Protein AF-A0A847Y5Y5-F1 (afdb_monomer_lite)

pLDDT: mean 92.74, std 8.26, range [40.81, 98.44]

S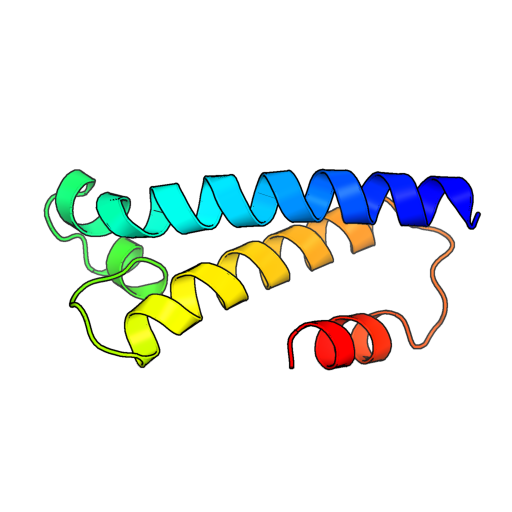equence (84 aa):
MKLRILKLELIGIIFITILGSLLHFTFEWSNKNLLVGTFSAVNESTWEHLKLAVIPAIIWMLIEMKLLKDRPENFFFAKTKGIY

Structure (mmCIF, N/CA/C/O backbone):
data_AF-A0A847Y5Y5-F1
#
_entry.id   AF-A0A847Y5Y5-F1
#
loop_
_atom_site.group_PDB
_atom_site.id
_atom_site.type_symbol
_atom_site.label_atom_id
_atom_site.label_alt_id
_atom_site.label_comp_id
_atom_site.label_asym_id
_atom_site.label_entity_id
_atom_site.label_seq_id
_atom_site.pdbx_PDB_ins_code
_atom_site.Cartn_x
_atom_site.Cartn_y
_atom_site.Cartn_z
_atom_site.occupancy
_atom_site.B_iso_or_equiv
_atom_site.auth_seq_id
_atom_site.auth_comp_id
_atom_site.auth_asym_id
_atom_site.auth_atom_id
_atom_site.pdbx_PDB_model_num
ATOM 1 N N . MET A 1 1 ? 16.935 -4.507 -18.191 1.00 73.25 1 MET A N 1
ATOM 2 C CA . MET A 1 1 ? 15.577 -4.899 -17.745 1.00 73.25 1 MET A CA 1
ATOM 3 C C . MET A 1 1 ? 15.574 -5.606 -16.384 1.00 73.25 1 MET A C 1
ATOM 5 O O . MET A 1 1 ? 15.047 -5.031 -15.444 1.00 73.25 1 MET A O 1
ATOM 9 N N . LYS A 1 2 ? 16.225 -6.772 -16.215 1.00 80.50 2 LYS A N 1
ATOM 10 C CA . LYS A 1 2 ? 16.198 -7.556 -14.954 1.00 80.50 2 LYS A CA 1
ATOM 11 C C . LYS A 1 2 ? 16.621 -6.779 -13.693 1.00 80.50 2 LYS A C 1
ATOM 13 O O . LYS A 1 2 ? 15.880 -6.752 -12.724 1.00 80.50 2 LYS A O 1
ATOM 18 N N . LEU A 1 3 ? 17.760 -6.077 -13.732 1.00 87.88 3 LEU A N 1
ATOM 19 C CA . LEU A 1 3 ? 18.244 -5.266 -12.599 1.00 87.88 3 LEU A CA 1
ATOM 20 C C . LEU A 1 3 ? 17.295 -4.118 -12.220 1.00 87.88 3 LEU A C 1
ATOM 22 O O . LEU A 1 3 ? 17.229 -3.730 -11.060 1.00 87.88 3 LEU A O 1
ATOM 26 N N . ARG A 1 4 ? 16.562 -3.567 -13.194 1.00 89.25 4 ARG A N 1
ATOM 27 C CA . ARG A 1 4 ? 15.576 -2.502 -12.962 1.00 89.25 4 ARG A CA 1
ATOM 28 C C . ARG A 1 4 ? 14.341 -3.056 -12.257 1.00 89.25 4 ARG A C 1
ATOM 30 O O . ARG A 1 4 ? 13.884 -2.434 -11.312 1.00 89.25 4 ARG A O 1
ATOM 37 N N . ILE A 1 5 ? 13.861 -4.225 -12.684 1.00 88.94 5 ILE A N 1
ATOM 38 C CA . ILE A 1 5 ? 12.753 -4.929 -12.027 1.00 88.94 5 ILE A CA 1
ATOM 39 C C . ILE A 1 5 ? 13.151 -5.288 -10.594 1.00 88.94 5 ILE A C 1
ATOM 41 O O . ILE A 1 5 ? 12.455 -4.895 -9.674 1.00 88.94 5 ILE A O 1
ATOM 45 N N . LEU A 1 6 ? 14.323 -5.900 -10.382 1.00 92.00 6 LEU A N 1
ATOM 46 C CA . LEU A 1 6 ? 14.794 -6.244 -9.034 1.00 92.00 6 LEU A CA 1
ATOM 47 C C . LEU A 1 6 ? 14.862 -5.022 -8.103 1.00 92.00 6 LEU A C 1
ATOM 49 O O . LEU A 1 6 ? 14.422 -5.095 -6.962 1.00 92.00 6 LEU A O 1
ATOM 53 N N . LYS A 1 7 ? 15.381 -3.887 -8.590 1.00 94.69 7 LYS A N 1
ATOM 54 C CA . LYS A 1 7 ? 15.390 -2.636 -7.816 1.00 94.69 7 LYS A CA 1
ATOM 55 C C . LYS A 1 7 ? 13.975 -2.179 -7.446 1.00 94.69 7 LYS A C 1
ATOM 57 O O . LYS A 1 7 ? 13.777 -1.750 -6.317 1.00 94.69 7 LYS A O 1
ATOM 62 N N . LEU A 1 8 ? 13.012 -2.271 -8.365 1.00 93.81 8 LEU A N 1
ATOM 63 C CA . LEU A 1 8 ? 11.616 -1.920 -8.090 1.00 93.81 8 LEU A CA 1
ATOM 64 C C . LEU A 1 8 ? 10.974 -2.868 -7.073 1.00 93.81 8 LEU A C 1
ATOM 66 O O . LEU A 1 8 ? 10.317 -2.379 -6.164 1.00 93.81 8 LEU A O 1
ATOM 70 N N . GLU A 1 9 ? 11.220 -4.177 -7.150 1.00 93.44 9 GLU A N 1
ATOM 71 C CA . GLU A 1 9 ? 10.706 -5.125 -6.150 1.00 93.44 9 GLU A CA 1
ATOM 72 C C . GLU A 1 9 ? 11.276 -4.834 -4.755 1.00 93.44 9 GLU A C 1
ATOM 74 O O . GLU A 1 9 ? 10.532 -4.790 -3.781 1.00 93.44 9 GLU A O 1
ATOM 79 N N . LEU A 1 10 ? 12.584 -4.563 -4.643 1.00 96.06 10 LEU A N 1
ATOM 80 C CA . LEU A 1 10 ? 13.216 -4.240 -3.356 1.00 96.06 10 LEU A CA 1
ATOM 81 C C . LEU A 1 10 ? 12.665 -2.946 -2.746 1.00 96.06 10 LEU A C 1
ATOM 83 O O . LEU A 1 10 ? 12.396 -2.894 -1.546 1.00 96.06 10 LEU A O 1
ATOM 87 N N . ILE A 1 11 ? 12.465 -1.909 -3.566 1.00 97.00 11 ILE A N 1
ATOM 88 C CA . ILE A 1 11 ? 11.817 -0.671 -3.112 1.00 97.00 11 ILE A CA 1
ATOM 89 C C . ILE A 1 11 ? 10.361 -0.959 -2.724 1.00 97.00 11 ILE A C 1
ATOM 91 O O . ILE A 1 11 ? 9.890 -0.441 -1.715 1.00 97.00 11 ILE A O 1
ATOM 95 N N . GLY A 1 12 ? 9.676 -1.823 -3.474 1.00 95.88 12 GLY A N 1
ATOM 96 C CA . GLY A 1 12 ? 8.314 -2.262 -3.196 1.00 95.88 12 GLY A CA 1
ATOM 97 C C . GLY A 1 12 ? 8.164 -2.958 -1.855 1.00 95.88 12 GLY A C 1
ATOM 98 O O . GLY A 1 12 ? 7.260 -2.610 -1.105 1.00 95.88 12 GLY A O 1
ATOM 99 N N . ILE A 1 13 ? 9.077 -3.865 -1.503 1.00 95.56 13 ILE A N 1
ATOM 100 C CA . ILE A 1 13 ? 9.093 -4.532 -0.192 1.00 95.56 13 ILE A CA 1
ATOM 101 C C . ILE A 1 13 ? 9.148 -3.493 0.933 1.00 95.56 13 ILE A C 1
ATOM 103 O O . ILE A 1 13 ? 8.350 -3.547 1.871 1.00 95.56 13 ILE A O 1
ATOM 107 N N . ILE A 1 14 ? 10.055 -2.518 0.823 1.00 98.00 14 ILE A N 1
ATOM 108 C CA . ILE A 1 14 ? 10.200 -1.451 1.821 1.00 98.00 14 ILE A CA 1
ATOM 109 C C . ILE A 1 14 ? 8.929 -0.591 1.869 1.00 98.00 14 ILE A C 1
ATOM 111 O O . ILE A 1 14 ? 8.397 -0.336 2.948 1.00 98.00 14 ILE A O 1
ATOM 115 N N . PHE A 1 15 ? 8.412 -0.186 0.708 1.00 97.75 15 PHE A N 1
ATOM 116 C CA . PHE A 1 15 ? 7.202 0.627 0.589 1.00 97.75 15 PHE A CA 1
ATOM 117 C C . PHE A 1 15 ? 5.977 -0.058 1.206 1.00 97.75 15 PHE A C 1
ATOM 119 O O . PHE A 1 15 ? 5.288 0.549 2.022 1.00 97.75 15 PHE A O 1
ATOM 126 N N . ILE A 1 16 ? 5.726 -1.320 0.848 1.00 96.88 16 ILE A N 1
ATOM 127 C CA . ILE A 1 16 ? 4.594 -2.119 1.332 1.00 96.88 16 ILE A CA 1
ATOM 128 C C . ILE A 1 16 ? 4.689 -2.300 2.844 1.00 96.88 16 ILE A C 1
ATOM 130 O O . ILE A 1 16 ? 3.699 -2.089 3.538 1.00 96.88 16 ILE A O 1
ATOM 134 N N . THR A 1 17 ? 5.878 -2.619 3.362 1.00 97.31 17 THR A N 1
ATOM 135 C CA . THR A 1 17 ? 6.096 -2.814 4.803 1.00 97.31 17 THR A CA 1
ATOM 136 C C . THR A 1 17 ? 5.809 -1.535 5.586 1.00 97.31 17 THR A C 1
ATOM 138 O O . THR A 1 17 ? 5.070 -1.562 6.572 1.00 97.31 17 THR A O 1
ATOM 141 N N . ILE A 1 18 ? 6.354 -0.400 5.141 1.00 98.44 18 ILE A N 1
ATOM 142 C CA . ILE A 1 18 ? 6.134 0.892 5.800 1.00 98.44 18 ILE A CA 1
ATOM 143 C C . ILE A 1 18 ? 4.660 1.289 5.711 1.00 98.44 18 ILE A C 1
ATOM 145 O O . ILE A 1 18 ? 4.049 1.608 6.731 1.00 98.44 18 ILE A O 1
ATOM 149 N N . LEU A 1 19 ? 4.070 1.258 4.513 1.00 98.31 19 LEU A N 1
ATOM 150 C CA . LEU A 1 19 ? 2.695 1.704 4.318 1.00 98.31 19 LEU A CA 1
ATOM 151 C C . LEU A 1 19 ? 1.702 0.797 5.051 1.00 98.31 19 LEU A C 1
ATOM 153 O O . LEU A 1 19 ? 0.816 1.314 5.719 1.00 98.31 19 LEU A O 1
ATOM 157 N N . GLY A 1 20 ? 1.875 -0.524 5.000 1.00 97.94 20 GLY A N 1
ATOM 158 C CA . GLY A 1 20 ? 1.051 -1.473 5.751 1.00 97.94 20 GLY A CA 1
ATOM 159 C C . GLY A 1 20 ? 1.129 -1.246 7.261 1.00 97.94 20 GLY A C 1
ATOM 160 O O . GLY A 1 20 ? 0.097 -1.210 7.930 1.00 97.94 20 GLY A O 1
ATOM 161 N N . SER A 1 21 ? 2.331 -0.979 7.784 1.00 97.94 21 SER A N 1
ATOM 162 C CA . SER A 1 21 ? 2.522 -0.637 9.201 1.00 97.94 21 SER A CA 1
ATOM 163 C C . SER A 1 21 ? 1.800 0.658 9.579 1.00 97.94 21 SER A C 1
ATOM 165 O O . SER A 1 21 ? 1.169 0.725 10.627 1.00 97.94 21 SER A O 1
ATOM 167 N N . LEU A 1 22 ? 1.836 1.684 8.722 1.00 98.38 22 LEU A N 1
ATOM 168 C CA . LEU A 1 22 ? 1.078 2.922 8.941 1.00 98.38 22 LEU A CA 1
ATOM 169 C C . LEU A 1 22 ? -0.434 2.673 8.882 1.00 98.38 22 LEU A C 1
ATOM 171 O O . LEU A 1 22 ? -1.178 3.173 9.729 1.00 98.38 22 LEU A O 1
ATOM 175 N N . LEU A 1 23 ? -0.897 1.875 7.916 1.00 98.31 23 LEU A N 1
ATOM 176 C CA . LEU A 1 23 ? -2.314 1.554 7.756 1.00 98.31 23 LEU A CA 1
ATOM 177 C C . LEU A 1 23 ? -2.908 0.864 8.991 1.00 98.31 23 LEU A C 1
ATOM 179 O O . LEU A 1 23 ? -4.088 1.063 9.273 1.00 98.31 23 LEU A O 1
ATOM 183 N N . HIS A 1 24 ? -2.091 0.164 9.779 1.00 97.88 24 HIS A N 1
ATOM 184 C CA . HIS A 1 24 ? -2.501 -0.405 11.062 1.00 97.88 24 HIS A CA 1
ATOM 185 C C . HIS A 1 24 ? -3.012 0.658 12.054 1.00 97.88 24 HIS A C 1
ATOM 187 O O . HIS A 1 24 ? -3.941 0.406 12.813 1.00 97.88 24 HIS A O 1
ATOM 193 N N . PHE A 1 25 ? -2.431 1.862 12.053 1.00 97.94 25 PHE A N 1
ATOM 194 C CA . PHE A 1 25 ? -2.740 2.913 13.037 1.00 97.94 25 PHE A CA 1
ATOM 195 C C . PHE A 1 25 ? -3.655 4.015 12.498 1.00 97.94 25 PHE A C 1
ATOM 197 O O . PHE A 1 25 ? -4.351 4.692 13.255 1.00 97.94 25 PHE A O 1
ATOM 204 N N . THR A 1 26 ? -3.660 4.208 11.179 1.00 98.19 26 THR A N 1
ATOM 205 C CA . THR A 1 26 ? -4.363 5.327 10.529 1.00 98.19 26 THR A CA 1
ATOM 206 C C . THR A 1 26 ? -5.863 5.398 10.818 1.00 98.19 26 THR A C 1
ATOM 208 O O . THR A 1 26 ? -6.401 6.503 10.824 1.00 98.19 26 THR A O 1
ATOM 211 N N . PHE A 1 27 ? -6.547 4.281 11.096 1.00 98.25 27 PHE A N 1
ATOM 212 C CA . PHE A 1 27 ? -7.968 4.327 11.455 1.00 98.25 27 PHE A CA 1
ATOM 213 C C . PHE A 1 27 ? -8.194 5.113 12.752 1.00 98.25 27 PHE A C 1
ATOM 215 O O . PHE A 1 27 ? -8.973 6.068 12.762 1.00 98.25 27 PHE A O 1
ATOM 222 N N . GLU A 1 28 ? -7.442 4.799 13.806 1.00 97.75 28 GLU A N 1
ATOM 223 C CA . GLU A 1 28 ? -7.502 5.531 15.074 1.00 97.75 28 GLU A CA 1
ATOM 224 C C . GLU A 1 28 ? -6.970 6.962 14.923 1.00 97.75 28 GLU A C 1
ATOM 226 O O . GLU A 1 28 ? -7.613 7.905 15.382 1.00 97.75 28 GLU A O 1
ATOM 231 N N . TRP A 1 29 ? -5.869 7.165 14.186 1.00 98.31 29 TRP A N 1
ATOM 232 C CA . TRP A 1 29 ? -5.344 8.516 13.915 1.00 98.31 29 TRP A CA 1
ATOM 233 C C . TRP A 1 29 ? -6.336 9.409 13.162 1.00 98.31 29 TRP A C 1
ATOM 235 O O . TRP A 1 29 ? -6.287 10.631 13.280 1.00 98.31 29 TRP A O 1
ATOM 245 N N . SER A 1 30 ? -7.248 8.807 12.398 1.00 97.81 30 SER A N 1
ATOM 246 C CA . SER A 1 30 ? -8.297 9.514 11.662 1.00 97.81 30 SER A CA 1
ATOM 247 C C . SER A 1 30 ? -9.570 9.775 12.476 1.00 97.81 30 SER A C 1
ATOM 249 O O . SER A 1 30 ? -10.576 10.183 11.895 1.00 97.81 30 SER A O 1
ATOM 251 N N . ASN A 1 31 ? -9.560 9.531 13.793 1.00 97.81 31 ASN A N 1
ATOM 252 C CA . ASN A 1 31 ? -10.754 9.537 14.645 1.00 97.81 31 ASN A CA 1
ATOM 253 C C . ASN A 1 31 ? -11.847 8.587 14.125 1.00 97.81 31 ASN A C 1
ATOM 255 O O . ASN A 1 31 ? -13.025 8.945 14.083 1.00 97.81 31 ASN A O 1
ATOM 259 N N . LYS A 1 32 ? -11.452 7.374 13.713 1.00 96.88 32 LYS A N 1
ATOM 260 C CA . LYS A 1 32 ? -12.358 6.317 13.231 1.00 96.88 32 LYS A CA 1
ATOM 261 C C . LYS A 1 32 ? -13.159 6.722 11.990 1.00 96.88 32 LYS A C 1
ATOM 263 O O . LYS A 1 32 ? -14.338 6.392 11.851 1.00 96.88 32 LYS A O 1
ATOM 268 N N . ASN A 1 33 ? -12.522 7.442 11.067 1.00 98.00 33 ASN A N 1
ATOM 269 C CA . ASN A 1 33 ? -13.150 7.843 9.815 1.00 98.00 33 ASN A CA 1
ATOM 270 C C . ASN A 1 33 ? -13.504 6.612 8.962 1.00 98.00 33 ASN A C 1
ATOM 272 O O . ASN A 1 33 ? -12.643 5.783 8.657 1.00 98.00 33 ASN A O 1
ATOM 276 N N . LEU A 1 34 ? -14.764 6.528 8.525 1.00 96.75 34 LEU A N 1
ATOM 277 C CA . LEU A 1 34 ? -15.276 5.396 7.750 1.00 96.75 34 LEU A CA 1
ATOM 278 C C . LEU A 1 34 ? -14.497 5.164 6.448 1.00 96.75 34 LEU A C 1
ATOM 280 O O . LEU A 1 34 ? -14.226 4.019 6.098 1.00 96.75 34 LEU A O 1
ATOM 284 N N . LEU A 1 35 ? -14.101 6.235 5.751 1.00 97.50 35 LEU A N 1
ATOM 285 C CA . LEU A 1 35 ? -13.327 6.132 4.512 1.00 97.50 35 LEU A CA 1
ATOM 286 C C . LEU A 1 35 ? -11.945 5.536 4.773 1.00 97.50 35 LEU A C 1
ATOM 288 O O . LEU A 1 35 ? -11.501 4.688 4.007 1.00 97.50 35 LEU A O 1
ATOM 292 N N . VAL A 1 36 ? -11.292 5.922 5.870 1.00 97.50 36 VAL A N 1
ATOM 293 C CA . VAL A 1 36 ? -9.981 5.375 6.251 1.00 97.50 36 VAL A CA 1
ATOM 294 C C . VAL A 1 36 ? -10.109 3.903 6.648 1.00 97.50 36 VAL A C 1
ATOM 296 O O . VAL A 1 36 ? -9.315 3.072 6.217 1.00 97.50 36 VAL A O 1
ATOM 299 N N . GLY A 1 37 ? -11.181 3.538 7.357 1.00 97.06 37 GLY A N 1
ATOM 300 C CA . GLY A 1 37 ? -11.469 2.146 7.720 1.00 97.06 37 GLY A CA 1
ATOM 301 C C . GLY A 1 37 ? -11.645 1.192 6.528 1.00 97.06 37 GLY A C 1
ATOM 302 O O . GLY A 1 37 ? -11.467 -0.018 6.679 1.00 97.06 37 GLY A O 1
ATOM 303 N N . THR A 1 38 ? -11.933 1.703 5.322 1.00 96.81 38 THR A N 1
ATOM 304 C CA . THR A 1 38 ? -12.026 0.854 4.118 1.00 96.81 38 THR A CA 1
ATOM 305 C C . THR A 1 38 ? -10.698 0.188 3.754 1.00 96.81 38 THR A C 1
ATOM 307 O O . THR A 1 38 ? -10.709 -0.911 3.202 1.00 96.81 38 THR A O 1
ATOM 310 N N . PHE A 1 39 ? -9.565 0.803 4.104 1.00 96.94 39 PHE A N 1
ATOM 311 C CA . PHE A 1 39 ? -8.228 0.296 3.785 1.00 96.94 39 PHE A CA 1
ATOM 312 C C . PHE A 1 39 ? -7.314 0.098 5.006 1.00 96.94 39 PHE A C 1
ATOM 314 O O . PHE A 1 39 ? -6.316 -0.610 4.900 1.00 96.94 39 PHE A O 1
ATOM 321 N N . SER A 1 40 ? -7.655 0.678 6.154 1.00 98.19 40 SER A N 1
ATOM 322 C CA . SER A 1 40 ? -6.924 0.542 7.421 1.00 98.19 40 SER A CA 1
ATOM 323 C C . SER A 1 40 ? -7.498 -0.562 8.307 1.00 98.19 40 SER A C 1
ATOM 325 O O . SER A 1 40 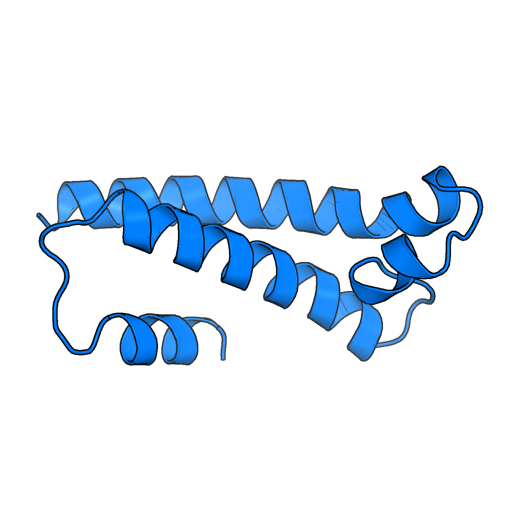? -8.632 -0.992 8.095 1.00 98.19 40 SER A O 1
ATOM 327 N N . ALA A 1 41 ? -6.735 -0.996 9.314 1.00 98.19 41 ALA A N 1
ATOM 328 C CA . ALA A 1 41 ? -7.216 -1.962 10.299 1.00 98.19 41 ALA A CA 1
ATOM 329 C C . ALA A 1 41 ? -8.202 -1.299 11.278 1.00 98.19 41 ALA A C 1
ATOM 331 O O . ALA A 1 41 ? -7.843 -0.350 11.974 1.00 98.19 41 ALA A O 1
ATOM 332 N N . VAL A 1 42 ? -9.446 -1.785 11.327 1.00 98.12 42 VAL A N 1
ATOM 333 C CA . VAL A 1 42 ? -10.482 -1.317 12.275 1.00 98.12 42 VAL A CA 1
ATOM 334 C C . VAL A 1 42 ? -10.655 -2.245 13.481 1.00 98.12 42 VAL A C 1
ATOM 336 O O . VAL A 1 42 ? -11.358 -1.907 14.431 1.00 98.12 42 VAL A O 1
ATOM 339 N N . ASN A 1 43 ? -10.057 -3.437 13.425 1.00 97.00 43 ASN A N 1
ATOM 340 C CA . ASN A 1 43 ? -9.984 -4.432 14.494 1.00 97.00 43 ASN A CA 1
ATOM 341 C C . ASN A 1 43 ? -8.827 -5.417 14.215 1.00 97.00 43 ASN A C 1
ATOM 343 O O . ASN A 1 43 ? -8.164 -5.324 13.188 1.00 97.00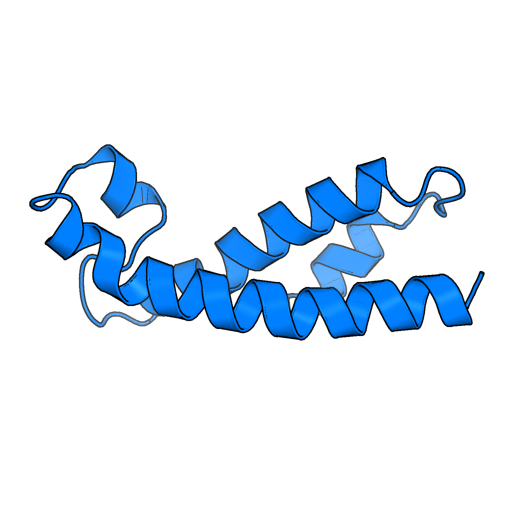 43 ASN A O 1
ATOM 347 N N . GLU A 1 44 ? -8.626 -6.391 15.105 1.00 96.50 44 GLU A N 1
ATOM 348 C CA . GLU A 1 44 ? -7.527 -7.371 15.039 1.00 96.50 44 GLU A CA 1
ATOM 349 C C . GLU A 1 44 ? -7.857 -8.645 14.235 1.00 96.50 44 GLU A C 1
ATOM 351 O O . GLU A 1 44 ? -7.168 -9.660 14.337 1.00 96.50 44 GLU A O 1
ATOM 356 N N . SER A 1 45 ? -8.936 -8.655 13.449 1.00 97.50 45 SER A N 1
ATOM 357 C CA . SER A 1 45 ? -9.272 -9.838 12.652 1.00 97.50 45 SER A CA 1
ATOM 358 C C . SER A 1 45 ? -8.247 -10.086 11.540 1.00 97.50 45 SER A C 1
ATOM 360 O O . SER A 1 45 ? -7.533 -9.190 11.081 1.00 97.50 45 SER A O 1
ATOM 362 N N . THR A 1 46 ? -8.209 -11.324 11.049 1.00 97.38 46 THR A N 1
ATOM 363 C CA . THR A 1 46 ? -7.332 -11.724 9.939 1.00 97.38 46 THR A CA 1
ATOM 364 C C . THR A 1 46 ? -7.604 -10.917 8.668 1.00 97.38 46 THR A C 1
ATOM 366 O O . THR A 1 46 ? -6.676 -10.608 7.925 1.00 97.38 46 THR A O 1
ATOM 369 N N . TRP A 1 47 ? -8.864 -10.542 8.426 1.00 96.31 47 TRP A N 1
ATOM 370 C CA . TRP A 1 47 ? -9.245 -9.712 7.282 1.00 96.31 47 TRP A CA 1
ATOM 371 C C . TRP A 1 47 ? -8.597 -8.326 7.336 1.00 96.31 47 TRP A C 1
ATOM 373 O O . TRP A 1 47 ? -8.066 -7.847 6.335 1.00 96.31 47 TRP A O 1
ATOM 383 N N . GLU A 1 48 ? -8.596 -7.696 8.508 1.00 97.69 48 GLU A N 1
ATOM 384 C CA . GLU A 1 48 ? -8.021 -6.365 8.689 1.00 97.69 48 GLU A CA 1
ATOM 385 C C . GLU A 1 48 ? -6.513 -6.371 8.437 1.00 97.69 48 GLU A C 1
ATOM 387 O O . GLU A 1 48 ? -6.016 -5.539 7.682 1.00 97.69 48 GLU A O 1
ATOM 392 N N . HIS A 1 49 ? -5.810 -7.383 8.944 1.00 95.88 49 HIS A N 1
ATOM 393 C CA . HIS A 1 49 ? -4.386 -7.583 8.675 1.00 95.88 49 HIS A CA 1
ATOM 394 C C . HIS A 1 49 ? -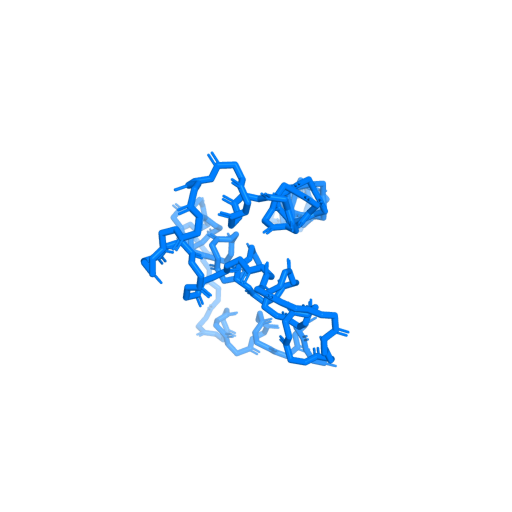4.090 -7.887 7.201 1.00 95.88 49 HIS A C 1
ATOM 396 O O . HIS A 1 49 ? -3.083 -7.422 6.666 1.00 95.88 49 HIS A O 1
ATOM 402 N N . LEU A 1 50 ? -4.977 -8.612 6.511 1.00 95.50 50 LEU A N 1
ATOM 403 C CA . LEU A 1 50 ? -4.836 -8.866 5.077 1.00 95.50 50 LEU A CA 1
ATOM 404 C C . LEU A 1 50 ? -4.908 -7.564 4.264 1.00 95.50 50 LEU A C 1
ATOM 406 O O . LEU A 1 50 ? -4.111 -7.387 3.338 1.00 95.50 50 LEU A O 1
ATOM 410 N N . LYS A 1 51 ? -5.797 -6.624 4.625 1.00 96.31 51 LYS A N 1
ATOM 411 C CA . LYS A 1 51 ? -5.856 -5.300 3.973 1.00 96.31 51 LYS A CA 1
ATOM 412 C C . LYS A 1 51 ? -4.512 -4.572 4.051 1.00 96.31 51 LYS A C 1
ATOM 414 O O . LYS A 1 51 ? -4.093 -3.986 3.054 1.00 96.31 51 LYS A O 1
ATOM 419 N N . LEU A 1 52 ? -3.811 -4.667 5.184 1.00 97.12 52 LEU A N 1
ATOM 420 C CA . LEU A 1 52 ? -2.516 -4.007 5.396 1.00 97.12 52 LEU A CA 1
ATOM 421 C C . LEU A 1 52 ? -1.417 -4.506 4.452 1.00 97.12 52 LEU A C 1
ATOM 423 O O . LEU A 1 52 ? -0.488 -3.758 4.172 1.00 97.12 52 LEU A O 1
ATOM 427 N N . ALA A 1 53 ? -1.515 -5.735 3.941 1.00 94.88 53 ALA A N 1
ATOM 428 C CA . ALA A 1 53 ? -0.592 -6.253 2.931 1.00 94.88 53 ALA A CA 1
ATOM 429 C C . ALA A 1 53 ? -1.104 -5.990 1.505 1.00 94.88 53 ALA A C 1
ATOM 431 O O . ALA A 1 53 ? -0.369 -5.490 0.649 1.00 94.88 53 ALA A O 1
ATOM 432 N N . VAL A 1 54 ? -2.381 -6.291 1.252 1.00 94.88 54 VAL A N 1
ATOM 433 C CA . VAL A 1 54 ? -2.977 -6.254 -0.091 1.00 94.88 54 VAL A CA 1
ATOM 434 C C . VAL A 1 54 ? -3.122 -4.827 -0.615 1.00 94.88 54 VAL A C 1
ATOM 436 O O . VAL A 1 54 ? -2.786 -4.573 -1.773 1.00 94.88 54 VAL A O 1
ATOM 439 N N . ILE A 1 55 ? -3.581 -3.876 0.206 1.00 96.19 55 ILE A N 1
ATOM 440 C CA . ILE A 1 55 ? -3.791 -2.495 -0.251 1.00 96.19 55 ILE A CA 1
ATOM 441 C C . ILE A 1 55 ? -2.461 -1.840 -0.662 1.00 96.19 55 ILE A C 1
ATOM 443 O O . ILE A 1 55 ? -2.380 -1.349 -1.795 1.00 96.19 55 ILE A O 1
ATOM 447 N N . PRO A 1 56 ? -1.387 -1.868 0.153 1.00 96.69 56 PRO A N 1
ATOM 448 C CA . PRO A 1 56 ? -0.096 -1.340 -0.277 1.00 96.69 56 PRO A CA 1
ATOM 449 C C . PRO A 1 56 ? 0.484 -2.060 -1.495 1.00 96.69 56 PRO A C 1
ATOM 451 O O . PRO A 1 56 ? 1.075 -1.401 -2.352 1.00 96.69 56 PRO A O 1
ATOM 454 N N . ALA A 1 57 ? 0.289 -3.379 -1.617 1.00 95.38 57 ALA A N 1
ATOM 455 C CA . ALA A 1 57 ? 0.753 -4.141 -2.776 1.00 95.38 57 ALA A CA 1
ATOM 456 C C . ALA A 1 57 ? 0.048 -3.715 -4.076 1.00 95.38 57 ALA A C 1
ATOM 458 O O . ALA A 1 57 ? 0.707 -3.530 -5.102 1.00 95.38 57 ALA A O 1
ATOM 459 N N . ILE A 1 58 ? -1.268 -3.480 -4.035 1.00 94.94 58 ILE A N 1
ATOM 460 C CA . ILE A 1 58 ? -2.027 -2.949 -5.180 1.00 94.94 58 ILE A CA 1
ATOM 461 C C . ILE A 1 58 ? -1.528 -1.547 -5.550 1.00 94.94 58 ILE A C 1
ATOM 463 O O . ILE A 1 58 ? -1.301 -1.268 -6.729 1.00 94.94 58 ILE A O 1
ATOM 467 N N . ILE A 1 59 ? -1.316 -0.671 -4.562 1.00 95.81 59 ILE A N 1
ATOM 468 C CA . ILE A 1 59 ? -0.782 0.679 -4.799 1.00 95.81 59 ILE A CA 1
ATOM 469 C C . ILE A 1 59 ? 0.597 0.595 -5.466 1.00 95.81 59 ILE A C 1
ATOM 471 O O . ILE A 1 59 ? 0.840 1.283 -6.461 1.00 95.81 59 ILE A O 1
ATOM 475 N N . TRP A 1 60 ? 1.480 -0.275 -4.970 1.00 95.88 60 TRP A N 1
ATOM 476 C CA . TRP A 1 60 ? 2.810 -0.462 -5.543 1.00 95.88 60 TRP A CA 1
ATOM 477 C C . TRP A 1 60 ? 2.758 -0.990 -6.980 1.00 95.88 60 TRP A C 1
ATOM 479 O O . TRP A 1 60 ? 3.407 -0.426 -7.861 1.00 95.88 60 TRP A O 1
ATOM 489 N N . MET A 1 61 ? 1.909 -1.985 -7.255 1.00 94.12 61 MET A N 1
ATOM 490 C CA . MET A 1 61 ? 1.686 -2.496 -8.610 1.00 94.12 61 MET A CA 1
ATOM 491 C C . MET A 1 61 ? 1.281 -1.371 -9.576 1.00 94.12 61 MET A C 1
ATOM 493 O O . MET A 1 61 ? 1.815 -1.288 -10.683 1.00 94.12 61 MET A O 1
ATOM 497 N N . LEU A 1 62 ? 0.375 -0.472 -9.169 1.00 93.50 62 LEU A N 1
ATOM 498 C CA . LEU A 1 62 ? -0.038 0.674 -9.991 1.00 93.50 62 LEU A CA 1
ATOM 499 C C . LEU A 1 62 ? 1.109 1.670 -10.235 1.00 93.50 62 LEU A C 1
ATOM 501 O O . LEU A 1 62 ? 1.194 2.258 -11.318 1.00 93.50 62 LEU A O 1
ATOM 505 N N . ILE A 1 63 ? 1.999 1.860 -9.258 1.00 94.50 63 ILE A N 1
ATOM 506 C CA . ILE A 1 63 ? 3.209 2.682 -9.409 1.00 94.50 63 ILE A CA 1
ATOM 507 C C . ILE A 1 63 ? 4.159 2.029 -10.419 1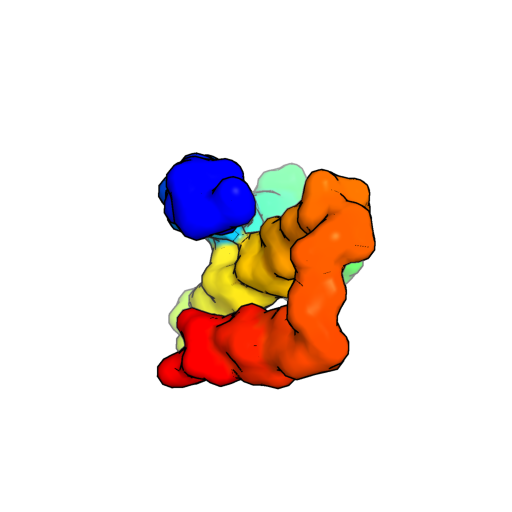.00 94.50 63 ILE A C 1
ATOM 509 O O . ILE A 1 63 ? 4.575 2.675 -11.385 1.00 94.50 63 ILE A O 1
ATOM 513 N N . GLU A 1 64 ? 4.454 0.740 -10.265 1.00 93.00 64 GLU A N 1
ATOM 514 C CA . GLU A 1 64 ? 5.312 -0.002 -11.190 1.00 93.00 64 GLU A CA 1
ATOM 515 C C . GLU A 1 64 ? 4.755 -0.019 -12.610 1.00 93.00 64 GLU A C 1
ATOM 517 O O . GLU A 1 64 ? 5.520 0.146 -13.557 1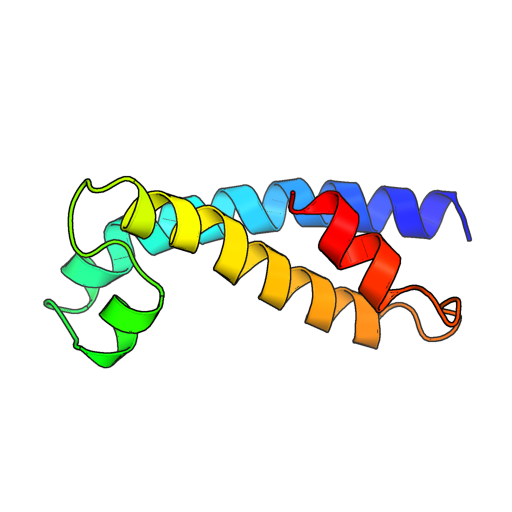.00 93.00 64 GLU A O 1
ATOM 522 N N . MET A 1 65 ? 3.433 -0.124 -12.776 1.00 90.38 65 MET A N 1
ATOM 523 C CA . MET A 1 65 ? 2.779 -0.021 -14.082 1.00 90.38 65 MET A CA 1
ATOM 524 C C . MET A 1 65 ? 3.091 1.294 -14.799 1.00 90.38 65 MET A C 1
ATOM 526 O O . MET A 1 65 ? 3.177 1.299 -16.029 1.00 90.38 65 MET A O 1
ATOM 530 N N . LYS A 1 66 ? 3.236 2.404 -14.065 1.00 91.50 66 LYS A N 1
ATOM 531 C CA . LYS A 1 66 ? 3.609 3.709 -14.634 1.00 91.50 66 LYS A CA 1
ATOM 532 C C . LYS A 1 66 ? 5.109 3.799 -14.909 1.00 91.50 66 LYS A C 1
ATOM 534 O O . LYS A 1 66 ? 5.513 4.415 -15.896 1.00 91.50 66 LYS A O 1
ATOM 539 N N . LEU A 1 67 ? 5.929 3.198 -14.047 1.00 91.94 67 LEU A N 1
ATOM 540 C CA . LEU A 1 67 ? 7.386 3.238 -14.158 1.00 91.94 67 LEU A CA 1
ATOM 541 C C . LEU A 1 67 ? 7.919 2.298 -15.245 1.00 91.94 67 LEU A C 1
ATOM 543 O O . LEU A 1 67 ? 8.882 2.658 -15.918 1.00 91.94 67 LEU A O 1
ATOM 547 N N . LEU A 1 68 ? 7.318 1.123 -15.437 1.00 89.69 68 LEU A N 1
ATOM 548 C CA . LEU A 1 68 ? 7.689 0.110 -16.429 1.00 89.69 68 LEU A CA 1
ATOM 549 C C . LEU A 1 68 ? 6.806 0.239 -17.678 1.00 89.69 68 LEU A C 1
ATOM 551 O O . LEU A 1 68 ? 5.768 -0.409 -17.803 1.00 89.69 68 LEU A O 1
ATOM 555 N N . LYS A 1 69 ? 7.234 1.087 -18.619 1.00 84.44 69 LYS A N 1
ATOM 556 C CA . LYS A 1 69 ? 6.562 1.254 -19.921 1.00 84.44 69 LYS A CA 1
ATOM 557 C C . LYS A 1 69 ? 6.742 0.029 -20.829 1.00 84.44 69 LYS A C 1
ATOM 559 O O . LYS A 1 69 ? 5.845 -0.311 -21.587 1.00 84.44 69 LYS A O 1
ATOM 564 N N . ASP A 1 70 ? 7.881 -0.643 -20.707 1.00 85.12 70 ASP A N 1
ATOM 565 C CA . ASP A 1 70 ? 8.313 -1.846 -21.425 1.00 85.12 70 ASP A CA 1
ATOM 566 C C . ASP A 1 70 ? 7.885 -3.142 -20.707 1.00 85.12 70 ASP A C 1
ATOM 568 O O . ASP A 1 70 ? 8.693 -4.036 -20.459 1.00 85.12 70 ASP A O 1
ATOM 572 N N . ARG A 1 71 ? 6.615 -3.224 -20.298 1.00 84.50 71 ARG A N 1
ATOM 573 C CA . ARG A 1 71 ? 6.085 -4.349 -19.510 1.00 84.50 71 ARG A CA 1
ATOM 574 C C . ARG A 1 71 ? 5.581 -5.500 -20.395 1.00 84.50 71 ARG A C 1
ATOM 576 O O . ARG A 1 71 ? 4.997 -5.231 -21.444 1.00 84.50 71 ARG A O 1
ATOM 583 N N . PRO A 1 72 ? 5.746 -6.767 -19.974 1.00 84.81 72 PRO A N 1
ATOM 584 C CA . PRO A 1 72 ? 5.172 -7.902 -20.690 1.00 84.81 72 PRO A CA 1
ATOM 585 C C . PRO A 1 72 ? 3.640 -7.918 -20.564 1.00 84.81 72 PRO A C 1
ATOM 587 O O . PRO A 1 72 ? 3.083 -7.410 -19.588 1.00 84.81 72 PRO A O 1
ATOM 590 N N . GLU A 1 73 ? 2.952 -8.542 -21.523 1.00 86.69 73 GLU A N 1
ATOM 591 C CA . GLU A 1 73 ? 1.479 -8.617 -21.557 1.00 86.69 73 GLU A CA 1
ATOM 592 C C . GLU A 1 73 ? 0.889 -9.272 -20.299 1.00 86.69 73 GLU A C 1
ATOM 594 O O . GLU A 1 73 ? -0.167 -8.878 -19.810 1.00 86.69 73 GLU A O 1
ATOM 599 N N . ASN A 1 74 ? 1.613 -10.227 -19.712 1.00 88.44 74 ASN A N 1
ATOM 600 C CA . ASN A 1 74 ? 1.204 -10.942 -18.508 1.00 88.44 74 ASN A CA 1
ATOM 601 C C . ASN A 1 74 ? 1.567 -10.225 -17.193 1.00 88.44 74 ASN A C 1
ATOM 603 O O . ASN A 1 74 ? 1.437 -10.837 -16.133 1.00 88.44 74 ASN A O 1
ATOM 607 N N . PHE A 1 75 ? 2.011 -8.960 -17.224 1.00 87.75 75 PHE A N 1
ATOM 608 C CA . PHE A 1 75 ? 2.462 -8.221 -16.035 1.00 87.75 75 PHE A CA 1
ATOM 609 C C . PHE A 1 75 ? 1.449 -8.275 -14.881 1.00 87.75 75 PHE A C 1
ATOM 611 O O . PHE A 1 75 ? 1.810 -8.604 -13.753 1.00 87.75 75 PHE A O 1
ATOM 618 N N . PHE A 1 76 ? 0.171 -8.010 -15.166 1.00 86.19 76 PHE A N 1
ATOM 619 C CA . PHE A 1 76 ? -0.886 -8.014 -14.151 1.00 86.19 76 PHE A CA 1
ATOM 620 C C . PHE A 1 76 ? -1.077 -9.405 -13.525 1.00 86.19 76 PHE A C 1
ATOM 622 O O . PHE A 1 76 ? -1.182 -9.556 -12.309 1.00 86.19 76 PHE A O 1
ATOM 629 N N . PHE A 1 77 ? -1.054 -10.447 -14.357 1.00 87.62 77 PHE A N 1
ATOM 630 C CA . PHE A 1 77 ? -1.178 -11.828 -13.902 1.00 87.62 77 PHE A CA 1
ATOM 631 C C . PHE A 1 77 ? 0.040 -12.287 -13.085 1.00 87.62 77 PHE A C 1
ATOM 633 O O . PHE A 1 77 ? -0.103 -12.996 -12.095 1.00 87.62 77 PHE A O 1
ATOM 640 N N . ALA A 1 78 ? 1.245 -11.849 -13.459 1.00 87.62 78 ALA A N 1
ATOM 641 C CA . ALA A 1 78 ? 2.461 -12.131 -12.701 1.00 87.62 78 ALA A CA 1
ATOM 642 C C . ALA A 1 78 ? 2.448 -11.454 -11.320 1.00 87.62 78 ALA A C 1
ATOM 644 O O . ALA A 1 78 ? 2.831 -12.078 -10.335 1.00 87.62 78 ALA A O 1
ATOM 645 N N . LYS A 1 79 ? 1.967 -10.207 -11.233 1.00 87.44 79 LYS A N 1
ATOM 646 C CA . LYS A 1 79 ? 1.865 -9.471 -9.964 1.00 87.44 79 LYS A CA 1
ATOM 647 C C . LYS A 1 79 ? 0.819 -10.062 -9.024 1.00 87.44 79 LYS A C 1
ATOM 649 O O . LYS A 1 79 ? 1.110 -10.258 -7.851 1.00 87.44 79 LYS A O 1
ATOM 654 N N . THR A 1 80 ? -0.359 -10.408 -9.536 1.00 85.56 80 THR A N 1
ATOM 655 C CA . THR A 1 80 ? -1.417 -11.048 -8.731 1.00 85.56 80 THR A CA 1
ATOM 656 C C . THR A 1 80 ? -0.985 -12.406 -8.177 1.00 85.56 80 THR A C 1
ATOM 658 O O . THR A 1 80 ? -1.205 -12.666 -6.999 1.00 85.56 80 THR A O 1
ATOM 661 N N . LYS A 1 81 ? -0.281 -13.224 -8.970 1.00 84.31 81 LYS A N 1
ATOM 662 C CA . LYS A 1 81 ? 0.328 -14.484 -8.507 1.00 84.31 81 LYS A CA 1
ATOM 663 C C . LYS A 1 81 ? 1.439 -14.330 -7.468 1.00 84.31 81 LYS A C 1
ATOM 665 O O . LYS A 1 81 ? 1.818 -15.323 -6.878 1.00 84.31 81 LYS A O 1
ATOM 670 N N . GLY A 1 82 ? 2.033 -13.148 -7.321 1.00 74.06 82 GLY A N 1
ATOM 671 C CA . GLY A 1 82 ? 3.051 -12.902 -6.296 1.00 74.06 82 GLY A CA 1
ATOM 672 C C . GLY A 1 82 ? 2.466 -12.438 -4.961 1.00 74.06 82 GLY A C 1
ATOM 673 O O . GLY A 1 82 ? 3.170 -12.445 -3.959 1.00 74.06 82 GLY A O 1
ATOM 674 N N . ILE A 1 83 ? 1.201 -12.001 -4.956 1.00 71.00 83 ILE A N 1
ATOM 675 C CA . ILE A 1 83 ? 0.487 -11.520 -3.763 1.00 71.00 83 ILE A CA 1
ATOM 676 C C . ILE A 1 83 ? -0.177 -12.689 -2.999 1.00 71.00 83 ILE A C 1
ATOM 678 O O . ILE A 1 83 ? -0.504 -12.528 -1.825 1.00 71.00 83 ILE A O 1
ATOM 682 N N . TYR A 1 84 ? -0.340 -13.854 -3.639 1.00 40.81 84 TYR A N 1
ATOM 683 C CA . TYR A 1 84 ? -0.857 -15.107 -3.069 1.00 40.81 84 TYR A CA 1
ATOM 684 C C . TYR A 1 84 ? 0.155 -16.235 -3.272 1.00 40.81 84 TYR A C 1
ATOM 686 O O . TYR A 1 84 ? 0.394 -17.001 -2.316 1.00 40.81 84 TYR A O 1
#

Secondary structure (DSSP, 8-state):
-HHHHHHHHHHHHHHHHHHHHHHHHHHHHTTS-HHHHTTS-SSSSHHHHHHHHHHHHHHHHHHHHHH-SS--TTHHHHHHHHH-

Radius of gyration: 14.47 Å; chains: 1; bounding box: 34×25×37 Å

Foldseek 3Di:
DVVVVVVLVVVLVVQLVVQLVVLQCVCVVVVNDPVSVVQGQPDDDPVRSLSSRVVSLVVSLVVVCVVCPPDDPCSVVVSVVVSD